Protein AF-0000000080675009 (afdb_homodimer)

Structure (mmCIF, N/CA/C/O backbone):
data_AF-0000000080675009-model_v1
#
loop_
_entity.id
_entity.type
_entity.pdbx_description
1 polymer 'Uncharacterized protein'
#
loop_
_atom_site.group_PDB
_atom_site.id
_atom_site.type_symbol
_atom_site.label_atom_id
_atom_site.label_alt_id
_atom_site.label_comp_id
_atom_site.label_asym_id
_atom_site.label_entity_id
_atom_site.label_seq_id
_atom_site.pdbx_PDB_ins_code
_atom_site.Cartn_x
_atom_site.Cartn_y
_atom_site.Cartn_z
_atom_site.occupancy
_atom_site.B_iso_or_equiv
_atom_site.auth_seq_id
_atom_site.auth_comp_id
_atom_site.auth_asym_id
_atom_site.auth_atom_id
_atom_site.pdbx_PDB_model_num
ATOM 1 N N . MET A 1 1 ? 29.266 16.562 -0.002 1 25.88 1 MET A N 1
ATOM 2 C CA . MET A 1 1 ? 28.812 15.203 0.247 1 25.88 1 MET A CA 1
ATOM 3 C C . MET A 1 1 ? 27.406 15.203 0.844 1 25.88 1 MET A C 1
ATOM 5 O O . MET A 1 1 ? 27.203 15.625 1.985 1 25.88 1 MET A O 1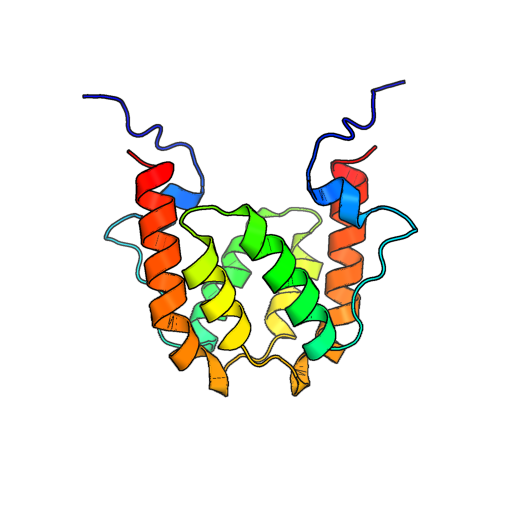
ATOM 9 N N . LEU A 1 2 ? 26.375 15.789 0.191 1 31.61 2 LEU A N 1
ATOM 10 C CA . LEU A 1 2 ? 25.047 16.109 0.702 1 31.61 2 LEU A CA 1
ATOM 11 C C . LEU A 1 2 ? 24.469 14.922 1.468 1 31.61 2 LEU A C 1
ATOM 13 O O . LEU A 1 2 ? 24.578 13.773 1.024 1 31.61 2 LEU A O 1
ATOM 17 N N . ALA A 1 3 ? 24.438 14.945 2.807 1 33.78 3 ALA A N 1
ATOM 18 C CA . ALA A 1 3 ? 23.922 13.969 3.758 1 33.78 3 ALA A CA 1
ATOM 19 C C . ALA A 1 3 ? 22.672 13.273 3.203 1 33.78 3 ALA A C 1
ATOM 21 O O . ALA A 1 3 ? 21.719 13.93 2.809 1 33.78 3 ALA A O 1
ATOM 22 N N . ALA A 1 4 ? 22.609 12.336 2.254 1 40.94 4 ALA A N 1
ATOM 23 C CA . ALA A 1 4 ? 21.438 11.531 1.946 1 40.94 4 ALA A CA 1
ATOM 24 C C . ALA A 1 4 ? 20.438 11.555 3.104 1 40.94 4 ALA A C 1
ATOM 26 O O . ALA A 1 4 ? 20.766 11.156 4.223 1 40.94 4 ALA A O 1
ATOM 27 N N . THR A 1 5 ? 19.719 12.602 3.428 1 43.53 5 THR A N 1
ATOM 28 C CA . THR A 1 5 ? 18.906 12.742 4.629 1 43.53 5 THR A CA 1
ATOM 29 C C . THR A 1 5 ? 18.219 11.422 4.973 1 43.53 5 THR A C 1
ATOM 31 O O . THR A 1 5 ? 17.297 11 4.277 1 43.53 5 THR A O 1
ATOM 34 N N . ALA A 1 6 ? 18.984 10.289 5.449 1 49.41 6 ALA A N 1
ATOM 35 C CA . ALA A 1 6 ? 18.906 9.008 6.145 1 49.41 6 ALA A CA 1
ATOM 36 C C . ALA A 1 6 ? 17.625 8.914 6.961 1 49.41 6 ALA A C 1
ATOM 38 O O . ALA A 1 6 ? 17.266 7.836 7.453 1 49.41 6 ALA A O 1
ATOM 39 N N . ASN A 1 7 ? 16.797 9.961 6.953 1 65.81 7 ASN A N 1
ATOM 40 C CA . ASN A 1 7 ? 15.773 9.953 7.992 1 65.81 7 ASN A CA 1
ATOM 41 C C . ASN A 1 7 ? 14.414 9.523 7.445 1 65.81 7 ASN A C 1
ATOM 43 O O . ASN A 1 7 ? 13.414 9.562 8.156 1 65.81 7 ASN A O 1
ATOM 47 N N . HIS A 1 8 ? 14.438 9.273 6.008 1 75.75 8 HIS A N 1
ATOM 48 C CA . HIS A 1 8 ? 13.133 8.812 5.551 1 75.75 8 HIS A CA 1
ATOM 49 C C . HIS A 1 8 ? 12.961 7.316 5.793 1 75.75 8 HIS A C 1
ATOM 51 O O . HIS A 1 8 ? 13.867 6.531 5.52 1 75.75 8 HIS A O 1
ATOM 57 N N . PRO A 1 9 ? 11.914 6.867 6.262 1 74 9 PRO A N 1
ATOM 58 C CA . PRO A 1 9 ? 11.703 5.457 6.594 1 74 9 PRO A CA 1
ATOM 59 C C . PRO A 1 9 ? 11.93 4.531 5.398 1 74 9 PRO A C 1
ATOM 61 O O . PRO A 1 9 ? 12.328 3.377 5.574 1 74 9 PRO A O 1
ATOM 64 N N . LEU A 1 10 ? 11.766 5.117 4.281 1 81.44 10 LEU A N 1
ATOM 65 C CA . LEU A 1 10 ? 11.945 4.305 3.08 1 81.44 10 LEU A CA 1
ATOM 66 C C . LEU A 1 10 ? 13.414 3.957 2.865 1 81.44 10 LEU A C 1
ATOM 68 O O . LEU A 1 10 ? 13.734 3.029 2.119 1 81.44 10 LEU A O 1
ATOM 72 N N . CYS A 1 11 ? 14.289 4.6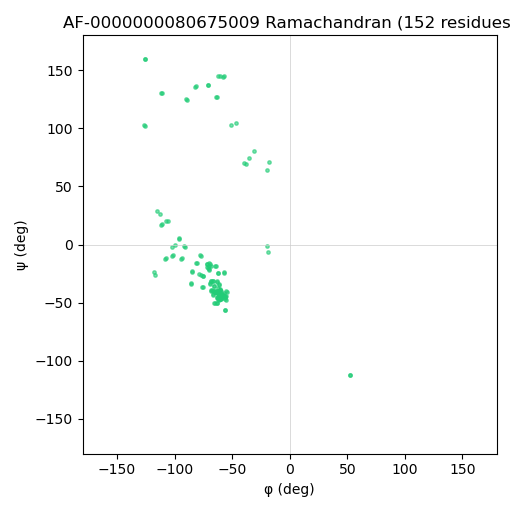72 3.443 1 87.75 11 CYS A N 1
ATOM 73 C CA . CYS A 1 11 ? 15.703 4.504 3.139 1 87.75 11 CYS A CA 1
ATOM 74 C C . CYS A 1 11 ? 16.219 3.178 3.68 1 87.75 11 CYS A C 1
ATOM 76 O O . CYS A 1 11 ? 17.234 2.652 3.189 1 87.75 11 CYS A O 1
ATOM 78 N N . MET A 1 12 ? 15.484 2.668 4.676 1 83.12 12 MET A N 1
ATOM 79 C CA . MET A 1 12 ? 15.852 1.334 5.145 1 83.12 12 MET A CA 1
ATOM 80 C C . MET A 1 12 ? 15.68 0.301 4.035 1 83.12 12 MET A C 1
ATOM 82 O O . MET A 1 12 ? 16.469 -0.638 3.93 1 83.12 12 MET A O 1
ATOM 86 N N . ALA A 1 13 ? 14.781 0.527 3.219 1 84 13 ALA A N 1
ATOM 87 C CA . ALA A 1 13 ? 14.508 -0.397 2.121 1 84 13 ALA A CA 1
ATOM 88 C C . ALA A 1 13 ? 15.531 -0.242 1.003 1 84 13 ALA A C 1
ATOM 90 O O . ALA A 1 13 ? 15.578 -1.056 0.078 1 84 13 ALA A O 1
ATOM 91 N N . CYS A 1 14 ? 16.359 0.798 1.085 1 90 14 CYS A N 1
ATOM 92 C CA . CYS A 1 14 ? 17.344 1.059 0.046 1 90 14 CYS A CA 1
ATOM 93 C C . CYS A 1 14 ? 18.688 0.426 0.399 1 90 14 CYS A C 1
ATOM 95 O O . CYS A 1 14 ? 19.594 0.396 -0.427 1 90 14 CYS A O 1
ATOM 97 N N . SER A 1 15 ? 18.719 0.025 1.577 1 86.06 15 SER A N 1
ATOM 98 C CA . SER A 1 15 ? 19.969 -0.617 2.006 1 86.06 15 SER A CA 1
ATOM 99 C C . SER A 1 15 ? 20.25 -1.877 1.193 1 86.06 15 SER A C 1
ATOM 101 O O . SER A 1 15 ? 19.312 -2.596 0.813 1 86.06 15 SER A O 1
ATOM 103 N N . THR A 1 16 ? 21.5 -2.137 0.933 1 84.31 16 THR A N 1
ATOM 104 C CA . THR A 1 16 ? 21.906 -3.334 0.207 1 84.31 16 THR A CA 1
ATOM 105 C C . THR A 1 16 ? 21.562 -4.59 1 1 84.31 16 THR A C 1
ATOM 107 O O . THR A 1 16 ? 21.516 -5.691 0.445 1 84.31 16 THR A O 1
ATOM 110 N N . MET A 1 17 ? 21.344 -4.395 2.271 1 84.06 17 MET A N 1
ATOM 111 C CA . MET A 1 17 ? 21.016 -5.531 3.123 1 84.06 17 MET A CA 1
ATOM 112 C C . MET A 1 17 ? 19.547 -5.895 3.002 1 84.06 17 MET A C 1
ATOM 114 O O . MET A 1 17 ? 19.125 -6.98 3.41 1 84.06 17 MET A O 1
ATOM 118 N N . PHE A 1 18 ? 18.812 -5.004 2.469 1 88.12 18 PHE A N 1
ATOM 119 C CA . PHE A 1 18 ? 17.391 -5.289 2.301 1 88.12 18 PHE A CA 1
ATOM 120 C C . PHE A 1 18 ? 17.125 -5.953 0.956 1 88.12 18 PHE A C 1
ATOM 122 O O . PHE A 1 18 ? 17.484 -5.41 -0.092 1 88.12 18 PHE A O 1
ATOM 129 N N . THR A 1 19 ? 16.484 -7.113 1.041 1 88.31 19 THR A N 1
ATOM 130 C CA . THR A 1 19 ? 16.062 -7.812 -0.168 1 88.31 19 THR A CA 1
ATOM 131 C C . THR A 1 19 ? 14.531 -7.82 -0.282 1 88.31 19 THR A C 1
ATOM 133 O O . THR A 1 19 ? 13.836 -8.188 0.666 1 88.31 19 THR A O 1
ATOM 136 N N . VAL A 1 20 ? 14.164 -7.426 -1.473 1 91.75 20 VAL A N 1
ATOM 137 C CA . VAL A 1 20 ? 12.727 -7.516 -1.723 1 91.75 20 VAL A CA 1
ATOM 138 C C . VAL A 1 20 ? 12.281 -8.977 -1.667 1 91.75 20 VAL A C 1
ATOM 140 O O . VAL A 1 20 ? 12.828 -9.82 -2.377 1 91.75 20 VAL A O 1
ATOM 143 N N . PRO A 1 21 ? 11.258 -9.25 -0.848 1 95.19 21 PRO A N 1
ATOM 144 C CA . PRO A 1 21 ? 10.766 -10.633 -0.826 1 95.19 21 PRO A CA 1
ATOM 145 C C . PRO A 1 21 ? 10.32 -11.125 -2.201 1 95.19 21 PRO A C 1
ATOM 147 O O . PRO A 1 21 ? 9.711 -10.367 -2.963 1 95.19 21 PRO A O 1
ATOM 150 N N . THR A 1 22 ? 10.547 -12.414 -2.496 1 96.69 22 THR A N 1
ATOM 151 C CA . THR A 1 22 ? 10.242 -12.914 -3.83 1 96.69 22 THR A CA 1
ATOM 152 C C . THR A 1 22 ? 8.93 -13.688 -3.832 1 96.69 22 THR A C 1
ATOM 154 O O . THR A 1 22 ? 8.453 -14.109 -4.887 1 96.69 22 THR A O 1
ATOM 157 N N . THR A 1 23 ? 8.406 -13.938 -2.592 1 97.56 23 THR A N 1
ATOM 158 C CA . THR A 1 23 ? 7.098 -14.586 -2.482 1 97.56 23 THR A CA 1
ATOM 159 C C . THR A 1 23 ? 6.156 -13.75 -1.617 1 97.56 23 THR A C 1
ATOM 161 O O . THR A 1 23 ? 6.605 -12.938 -0.808 1 97.56 23 THR A O 1
ATOM 164 N N . TRP A 1 24 ? 4.852 -14.008 -1.783 1 98.06 24 TRP A N 1
ATOM 165 C CA . TRP A 1 24 ? 3.857 -13.297 -0.985 1 98.06 24 TRP A CA 1
ATOM 166 C C . TRP A 1 24 ? 4.004 -13.633 0.494 1 98.06 24 TRP A C 1
ATOM 168 O O . TRP A 1 24 ? 3.91 -12.758 1.352 1 98.06 24 TRP A O 1
ATOM 178 N N . ASP A 1 25 ? 4.25 -14.906 0.815 1 97.75 25 ASP A N 1
ATOM 179 C CA . ASP A 1 25 ? 4.414 -15.336 2.201 1 97.75 25 ASP A CA 1
ATOM 180 C C . ASP A 1 25 ? 5.512 -14.531 2.895 1 97.75 25 ASP A C 1
ATOM 182 O O . ASP A 1 25 ? 5.336 -14.078 4.023 1 97.75 25 ASP A O 1
ATOM 186 N N . ARG A 1 26 ? 6.609 -14.422 2.236 1 97 26 ARG A N 1
ATOM 187 C CA . ARG A 1 26 ? 7.715 -13.656 2.801 1 97 26 ARG A CA 1
ATOM 188 C C . ARG A 1 26 ? 7.379 -12.172 2.861 1 97 26 ARG A C 1
ATOM 190 O O . ARG A 1 26 ? 7.734 -11.492 3.826 1 97 26 ARG A O 1
ATOM 197 N N . ALA A 1 27 ? 6.727 -11.672 1.856 1 97.44 27 ALA A N 1
ATOM 198 C CA . ALA A 1 27 ? 6.297 -10.273 1.858 1 97.44 27 ALA A CA 1
ATOM 199 C C . ALA A 1 27 ? 5.344 -9.992 3.018 1 97.44 27 ALA A C 1
ATOM 201 O O . ALA A 1 27 ? 5.453 -8.961 3.682 1 97.44 27 ALA A O 1
ATOM 202 N N . GLN A 1 28 ? 4.48 -10.906 3.291 1 98 28 GLN A N 1
ATOM 203 C CA . GLN A 1 28 ? 3.543 -10.766 4.398 1 98 28 GLN A CA 1
ATOM 204 C C . GLN A 1 28 ? 4.281 -10.523 5.715 1 98 28 GLN A C 1
ATOM 206 O O . GLN A 1 28 ? 3.896 -9.656 6.496 1 98 28 GLN A O 1
ATOM 211 N N . LYS A 1 29 ? 5.285 -11.25 5.934 1 96.94 29 LYS A N 1
ATOM 212 C CA . LYS A 1 29 ? 6.047 -11.109 7.172 1 96.94 29 LYS A CA 1
ATOM 213 C C . LYS A 1 29 ? 6.645 -9.711 7.297 1 96.94 29 LYS A C 1
ATOM 215 O O . LYS A 1 29 ? 6.621 -9.117 8.375 1 96.94 29 LYS A O 1
ATOM 220 N N . VAL A 1 30 ? 7.168 -9.242 6.223 1 94 30 VAL A N 1
ATOM 221 C CA . VAL A 1 30 ? 7.742 -7.902 6.219 1 94 30 VAL A CA 1
ATOM 222 C C . VAL A 1 30 ? 6.652 -6.871 6.504 1 94 30 VAL A C 1
ATOM 224 O O . VAL A 1 30 ? 6.84 -5.973 7.328 1 94 30 VAL A O 1
ATOM 227 N N . PHE A 1 31 ? 5.461 -6.969 5.852 1 95.62 31 PHE A N 1
ATOM 228 C CA . PHE A 1 31 ? 4.371 -6.02 6.043 1 95.62 31 PHE A CA 1
ATOM 229 C C . PHE A 1 31 ? 3.846 -6.078 7.473 1 95.62 31 PHE A C 1
ATOM 231 O O . PHE A 1 31 ? 3.584 -5.043 8.086 1 95.62 31 PHE A O 1
ATOM 238 N N . ILE A 1 32 ? 3.758 -7.277 7.961 1 97.56 32 ILE A N 1
ATOM 239 C CA . ILE A 1 32 ? 3.279 -7.438 9.328 1 97.56 32 ILE A CA 1
ATOM 240 C C . ILE A 1 32 ? 4.277 -6.809 10.297 1 97.56 32 ILE A C 1
ATOM 242 O O . ILE A 1 32 ? 3.883 -6.172 11.281 1 97.56 32 ILE A O 1
ATOM 246 N N . HIS A 1 33 ? 5.512 -6.988 10.07 1 94.38 33 HIS A N 1
ATOM 247 C CA . HIS A 1 33 ? 6.516 -6.312 10.883 1 94.38 33 HIS A CA 1
ATOM 248 C C . HIS A 1 33 ? 6.328 -4.801 10.852 1 94.38 33 HIS A C 1
ATOM 250 O O . HIS A 1 33 ? 6.398 -4.141 11.891 1 94.38 33 HIS A O 1
ATOM 256 N N . GLY A 1 34 ? 6.047 -4.234 9.719 1 91.94 34 GLY A N 1
ATOM 257 C CA . GLY A 1 34 ? 5.742 -2.814 9.617 1 91.94 34 GLY A CA 1
ATOM 258 C C . GLY A 1 34 ? 4.496 -2.414 10.383 1 91.94 34 GLY A C 1
ATOM 259 O O . GLY A 1 34 ? 4.457 -1.346 11 1 91.94 34 GLY A O 1
ATOM 260 N N . CYS A 1 35 ? 3.5 -3.271 10.367 1 96.81 35 CYS A N 1
ATOM 261 C CA . CYS A 1 35 ? 2.256 -3.006 11.086 1 96.81 35 CYS A CA 1
ATOM 262 C C . CYS A 1 35 ? 2.504 -2.896 12.586 1 96.81 35 CYS A C 1
ATOM 264 O O . CYS A 1 35 ? 1.808 -2.154 13.281 1 96.81 35 CYS A O 1
ATOM 266 N 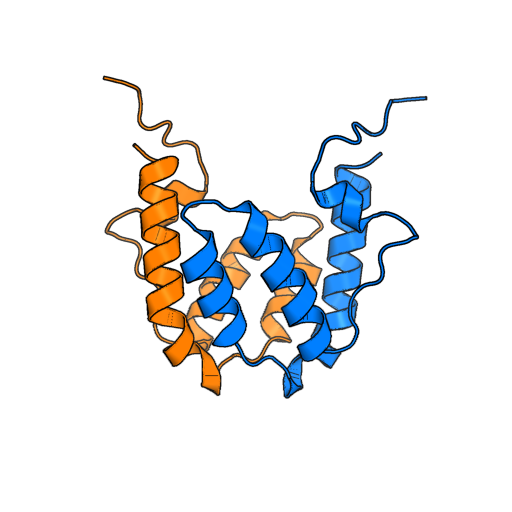N . ASN A 1 36 ? 3.557 -3.508 12.992 1 95.44 36 ASN A N 1
ATOM 267 C CA . ASN A 1 36 ? 3.859 -3.527 14.414 1 95.44 36 ASN A CA 1
ATOM 268 C C . ASN A 1 36 ? 4.273 -2.146 14.922 1 95.44 36 ASN A C 1
ATOM 270 O O . ASN A 1 36 ? 4.188 -1.866 16.109 1 95.44 36 ASN A O 1
ATOM 274 N N . ALA A 1 37 ? 4.613 -1.279 14.086 1 91.06 37 ALA A N 1
ATOM 275 C CA . ALA A 1 37 ? 5.094 0.046 14.461 1 91.06 37 ALA A CA 1
ATOM 276 C C . ALA A 1 37 ? 3.971 1.075 14.414 1 91.06 37 ALA A C 1
ATOM 278 O O . ALA A 1 37 ? 4.195 2.264 14.656 1 91.06 37 ALA A O 1
ATOM 279 N N . LEU A 1 38 ? 2.664 0.699 14.172 1 93.5 38 LEU A N 1
ATOM 280 C CA . LEU A 1 38 ? 1.636 1.675 13.828 1 93.5 38 LEU A CA 1
ATOM 281 C C . LEU A 1 38 ? 0.677 1.888 15 1 93.5 38 LEU A C 1
ATOM 283 O O . LEU A 1 38 ? -0.467 2.303 14.797 1 93.5 38 LEU A O 1
ATOM 287 N N . GLY A 1 39 ? 1.097 1.532 16.219 1 93.31 39 GLY A N 1
ATOM 288 C CA . GLY A 1 39 ? 0.267 1.796 17.391 1 93.31 39 GLY A CA 1
ATOM 289 C C . GLY A 1 39 ? -1.149 1.271 17.234 1 93.31 39 GLY A C 1
ATOM 290 O O . GLY A 1 39 ? -1.354 0.074 17.031 1 93.31 39 GLY A O 1
ATOM 291 N N . ASN A 1 40 ? -2.107 2.236 17.156 1 9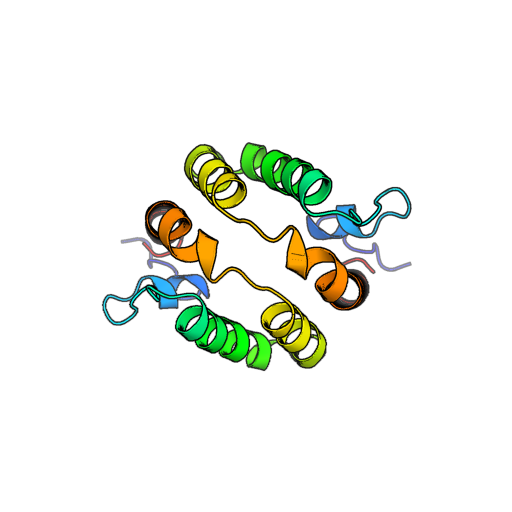4 40 ASN A N 1
ATOM 292 C CA . ASN A 1 40 ? -3.521 1.882 17.109 1 94 40 ASN A CA 1
ATOM 293 C C . ASN A 1 40 ? -3.889 1.218 15.781 1 94 40 ASN A C 1
ATOM 295 O O . ASN A 1 40 ? -4.902 0.525 15.688 1 94 40 ASN A O 1
ATOM 299 N N . ALA A 1 41 ? -3.092 1.39 14.82 1 96.56 41 ALA A N 1
ATOM 300 C CA . ALA A 1 41 ? -3.381 0.813 13.508 1 96.56 41 ALA A CA 1
ATOM 301 C C . ALA A 1 41 ? -2.762 -0.574 13.375 1 96.56 41 ALA A C 1
ATOM 303 O O . ALA A 1 41 ? -2.975 -1.26 12.367 1 96.56 41 ALA A O 1
ATOM 304 N N . LYS A 1 42 ? -2.088 -1.007 14.32 1 97.88 42 LYS A N 1
ATOM 305 C CA . LYS A 1 42 ? -1.369 -2.277 14.258 1 97.88 42 LYS A CA 1
ATOM 306 C C . LYS A 1 42 ? -2.312 -3.426 13.914 1 97.88 42 LYS A C 1
ATOM 308 O O . LYS A 1 42 ? -2.078 -4.16 12.953 1 97.88 42 LYS A O 1
ATOM 313 N N . THR A 1 43 ? -3.33 -3.58 14.703 1 98.38 43 THR A N 1
ATOM 314 C CA . THR A 1 43 ? -4.215 -4.734 14.57 1 98.38 43 THR A CA 1
ATOM 315 C C . THR A 1 43 ? -4.949 -4.707 13.234 1 98.38 43 THR A C 1
ATOM 317 O O . THR A 1 43 ? -4.887 -5.664 12.461 1 98.38 43 THR A O 1
ATOM 320 N N . PRO A 1 44 ? -5.562 -3.586 12.898 1 98.38 44 PRO A N 1
ATOM 321 C CA . PRO A 1 44 ? -6.223 -3.605 11.594 1 98.38 44 PRO A CA 1
ATOM 322 C C . PRO A 1 44 ? -5.234 -3.715 10.438 1 98.38 44 PRO A C 1
ATOM 324 O O . PRO A 1 44 ? -5.551 -4.305 9.398 1 98.38 44 PRO A O 1
ATOM 327 N N . CYS A 1 45 ? -4.102 -3.211 10.562 1 98.5 45 CYS A N 1
ATOM 328 C CA . CYS A 1 45 ? -3.066 -3.367 9.547 1 98.5 45 CYS A CA 1
ATOM 329 C C . CYS A 1 45 ? -2.668 -4.832 9.391 1 98.5 45 CYS A C 1
ATOM 331 O O . CYS A 1 45 ? -2.635 -5.355 8.281 1 98.5 45 CYS A O 1
ATOM 333 N N . THR A 1 46 ? -2.365 -5.512 10.469 1 98.69 46 THR A N 1
ATOM 334 C CA . THR A 1 46 ? -2.01 -6.926 10.445 1 98.69 46 THR A CA 1
ATOM 335 C C . THR A 1 46 ? -3.141 -7.758 9.844 1 98.69 46 THR A C 1
ATOM 337 O O . THR A 1 46 ? -2.9 -8.641 9.023 1 98.69 46 THR A O 1
ATOM 340 N N . ASN A 1 47 ? -4.363 -7.438 10.25 1 98.81 47 ASN A N 1
ATOM 341 C CA . ASN A 1 47 ? -5.508 -8.18 9.727 1 98.81 47 ASN A CA 1
ATOM 342 C C . ASN A 1 47 ? -5.699 -7.941 8.234 1 98.81 47 ASN A C 1
ATOM 344 O O . ASN A 1 47 ? -6.105 -8.844 7.504 1 98.81 47 ASN A O 1
ATOM 348 N N . LEU A 1 48 ? -5.43 -6.734 7.77 1 98.62 48 LEU A N 1
ATOM 349 C CA . LEU A 1 48 ? -5.477 -6.422 6.344 1 98.62 48 LEU A CA 1
ATOM 350 C C . LEU A 1 48 ? -4.48 -7.277 5.57 1 98.62 48 LEU A C 1
ATOM 352 O O . LEU A 1 48 ? -4.84 -7.902 4.566 1 98.62 48 LEU A O 1
ATOM 356 N N . VAL A 1 49 ? -3.291 -7.359 6.055 1 98.56 49 VAL A N 1
ATOM 357 C CA . VAL A 1 49 ? -2.229 -8.125 5.41 1 98.56 49 VAL A CA 1
ATOM 358 C C . VAL A 1 49 ? -2.582 -9.609 5.414 1 98.56 49 VAL A C 1
ATOM 360 O O . VAL A 1 49 ? -2.414 -10.297 4.406 1 98.56 49 VAL A O 1
ATOM 363 N N . ASN A 1 50 ? -3.131 -10.078 6.469 1 98.5 50 ASN A N 1
ATOM 364 C CA . ASN A 1 50 ? -3.502 -11.484 6.578 1 98.5 50 ASN A CA 1
ATOM 365 C C . ASN A 1 50 ? -4.664 -11.828 5.652 1 98.5 50 ASN A C 1
ATOM 367 O O . ASN A 1 50 ? -4.758 -12.953 5.156 1 98.5 50 ASN A O 1
ATOM 371 N N . ALA A 1 51 ? -5.52 -10.875 5.488 1 98.69 51 ALA A N 1
ATOM 372 C CA . ALA A 1 51 ? -6.695 -11.109 4.652 1 98.69 51 ALA A CA 1
ATOM 373 C C . ALA A 1 51 ? -6.324 -11.094 3.17 1 98.69 51 ALA A C 1
ATOM 375 O O . ALA A 1 51 ? -7.047 -11.648 2.338 1 98.69 51 ALA A O 1
ATOM 376 N N . ALA A 1 52 ? -5.277 -10.398 2.789 1 98.5 52 ALA A N 1
ATOM 377 C CA . ALA A 1 52 ? -4.832 -10.297 1.401 1 98.5 52 ALA A CA 1
ATOM 378 C C . ALA A 1 52 ? -4.23 -11.609 0.921 1 98.5 52 ALA A C 1
ATOM 380 O O . ALA A 1 52 ? -3.5 -12.273 1.661 1 98.5 52 ALA A O 1
ATOM 381 N N . ASP A 1 53 ? -4.57 -11.984 -0.27 1 98.56 53 ASP A N 1
ATOM 382 C CA . ASP A 1 53 ? -3.92 -13.117 -0.914 1 98.56 53 ASP A CA 1
ATOM 383 C C . ASP A 1 53 ? -3.365 -12.734 -2.283 1 98.56 53 ASP A C 1
ATOM 385 O O . ASP A 1 53 ? -4.109 -12.664 -3.264 1 98.56 53 ASP A O 1
ATOM 389 N N . LEU A 1 54 ? -2.061 -12.523 -2.309 1 98.31 54 LEU A N 1
ATOM 390 C CA . LEU A 1 54 ? -1.371 -12.156 -3.543 1 98.31 54 LEU A CA 1
ATOM 391 C C . LEU A 1 54 ? -0.47 -13.297 -4.016 1 98.31 54 LEU A C 1
ATOM 393 O O . LEU A 1 54 ? 0.438 -13.078 -4.82 1 98.31 54 LEU A O 1
ATOM 397 N N . THR A 1 55 ? -0.718 -14.484 -3.506 1 98.12 55 THR A N 1
ATOM 398 C CA . THR A 1 55 ? 0.179 -15.609 -3.744 1 98.12 55 THR A CA 1
ATOM 399 C C . THR A 1 55 ? 0.361 -15.852 -5.242 1 98.12 55 THR A C 1
ATOM 401 O O . THR A 1 55 ? 1.488 -15.992 -5.719 1 98.12 55 THR A O 1
ATOM 404 N N . ALA A 1 56 ? -0.683 -15.836 -6.008 1 97.88 56 ALA A N 1
ATOM 405 C CA . ALA A 1 56 ? -0.624 -16.172 -7.426 1 97.88 56 ALA A CA 1
ATOM 406 C C . ALA A 1 56 ? -0.056 -15.023 -8.242 1 97.88 56 ALA A C 1
ATOM 408 O O . ALA A 1 56 ? 0.569 -15.242 -9.289 1 97.88 56 ALA A O 1
ATOM 409 N N . SER A 1 57 ? -0.189 -13.828 -7.766 1 98.25 57 SER A N 1
ATOM 410 C CA . SER A 1 57 ? 0.138 -12.68 -8.609 1 98.25 57 SER A CA 1
ATOM 411 C C . SER A 1 57 ? 1.441 -12.023 -8.164 1 98.25 57 SER A C 1
ATOM 413 O O . SER A 1 57 ? 2.008 -11.203 -8.891 1 98.25 57 SER A O 1
ATOM 415 N N . TYR A 1 58 ? 1.93 -12.367 -7.074 1 98.38 58 TYR A N 1
ATOM 416 C CA . TYR A 1 58 ? 3.049 -11.641 -6.48 1 98.38 58 TYR A CA 1
ATOM 417 C C . TYR A 1 58 ? 4.27 -11.68 -7.395 1 98.38 58 TYR A C 1
ATOM 419 O O . TYR A 1 58 ? 4.988 -10.688 -7.523 1 98.38 58 TYR A O 1
ATOM 427 N N . GLY A 1 59 ? 4.512 -12.797 -7.977 1 98 59 GLY A N 1
ATOM 428 C CA . GLY A 1 59 ? 5.637 -12.906 -8.898 1 98 59 GLY A CA 1
ATOM 429 C C . GLY A 1 59 ? 5.594 -11.875 -10.008 1 98 59 GLY A C 1
ATOM 430 O O . GLY A 1 59 ? 6.625 -11.312 -10.383 1 98 59 GLY A O 1
ATOM 431 N N . LYS A 1 60 ? 4.434 -11.602 -10.57 1 98.38 60 LYS A N 1
ATOM 432 C CA . LYS A 1 60 ? 4.266 -10.633 -11.641 1 98.38 60 LYS A CA 1
ATOM 433 C C . LYS A 1 60 ? 4.422 -9.203 -11.125 1 98.38 60 LYS A C 1
ATOM 435 O O . LYS A 1 60 ? 4.641 -8.273 -11.906 1 98.38 60 LYS A O 1
ATOM 440 N N . MET A 1 61 ? 4.332 -9.023 -9.836 1 98.31 61 MET A N 1
ATOM 441 C CA . MET A 1 61 ? 4.426 -7.707 -9.211 1 98.31 61 MET A CA 1
ATOM 442 C C . MET A 1 61 ? 5.879 -7.316 -8.969 1 98.31 61 MET A C 1
ATOM 444 O O . MET A 1 61 ? 6.207 -6.133 -8.898 1 98.31 61 MET A O 1
ATOM 448 N N . LEU A 1 62 ? 6.762 -8.227 -8.875 1 97.81 62 LEU A N 1
ATOM 449 C CA . LEU A 1 62 ? 8.117 -8.07 -8.359 1 97.81 62 LEU A CA 1
ATOM 450 C C . LEU A 1 62 ? 8.898 -7.047 -9.18 1 97.81 62 LEU A C 1
ATOM 452 O O . LEU A 1 62 ? 9.531 -6.148 -8.617 1 97.81 62 LEU A O 1
ATOM 456 N N . PRO A 1 63 ? 8.875 -7.102 -10.516 1 97.81 63 PRO A N 1
ATOM 457 C CA . PRO A 1 63 ? 9.656 -6.102 -11.25 1 97.81 63 PRO A CA 1
ATOM 458 C C . PRO A 1 63 ? 9.195 -4.672 -10.969 1 97.81 63 PRO A C 1
ATOM 460 O O . PRO A 1 63 ? 10.016 -3.75 -10.945 1 97.81 63 PRO A O 1
ATOM 463 N N . HIS A 1 64 ? 7.922 -4.52 -10.781 1 97.88 64 HIS A N 1
ATOM 464 C CA . HIS A 1 64 ? 7.379 -3.186 -10.539 1 97.88 64 HIS A CA 1
ATOM 465 C C . HIS A 1 64 ? 7.684 -2.721 -9.117 1 97.88 64 HIS A C 1
ATOM 467 O O . HIS A 1 64 ? 7.93 -1.533 -8.891 1 97.88 64 HIS A O 1
ATOM 473 N N . ILE A 1 65 ? 7.66 -3.621 -8.141 1 97.12 65 ILE A N 1
ATOM 474 C CA . ILE A 1 65 ? 8.086 -3.32 -6.777 1 97.12 65 ILE A CA 1
ATOM 475 C C . ILE A 1 65 ? 9.539 -2.861 -6.777 1 97.12 65 ILE A C 1
ATOM 477 O O . ILE A 1 65 ? 9.875 -1.857 -6.148 1 97.12 65 ILE A O 1
ATOM 481 N N . SER A 1 66 ? 10.352 -3.561 -7.48 1 95.44 66 SER A N 1
ATOM 482 C CA . SER A 1 66 ? 11.766 -3.221 -7.566 1 95.44 66 SER A CA 1
ATOM 483 C C . SER A 1 66 ? 11.969 -1.846 -8.188 1 95.44 66 SER A C 1
ATOM 485 O O . SER A 1 66 ? 12.773 -1.05 -7.707 1 95.44 66 SER A O 1
ATOM 487 N N . LYS A 1 67 ? 11.258 -1.531 -9.211 1 97 67 LYS A N 1
ATOM 488 C CA . LYS A 1 67 ? 11.383 -0.243 -9.891 1 97 67 LYS A CA 1
ATOM 489 C C . LYS A 1 67 ? 10.922 0.897 -8.984 1 97 67 LYS A C 1
ATOM 491 O O . LYS A 1 67 ? 11.562 1.953 -8.938 1 97 67 LYS A O 1
ATOM 496 N N . LEU A 1 68 ? 9.844 0.686 -8.312 1 96.25 68 LEU A N 1
ATOM 497 C CA . LEU A 1 68 ? 9.352 1.701 -7.387 1 96.25 68 LEU A CA 1
ATOM 498 C C . LEU A 1 68 ? 10.344 1.938 -6.254 1 96.25 68 LEU A C 1
ATOM 500 O O . LEU A 1 68 ? 10.547 3.078 -5.828 1 96.25 68 LEU A O 1
ATOM 504 N N . ARG A 1 69 ? 10.93 0.844 -5.77 1 93.38 69 ARG A N 1
ATOM 505 C CA . ARG A 1 69 ? 11.984 0.963 -4.762 1 93.38 69 ARG A CA 1
ATOM 506 C C . ARG A 1 69 ? 13.141 1.812 -5.281 1 93.38 69 ARG A C 1
ATOM 508 O O . ARG A 1 69 ? 13.625 2.707 -4.582 1 93.38 69 ARG A O 1
ATOM 515 N N . GLU A 1 70 ? 13.555 1.607 -6.465 1 94.25 70 GLU A N 1
ATOM 516 C CA . GLU A 1 70 ? 14.648 2.361 -7.074 1 94.25 70 GLU A CA 1
ATOM 517 C C . GLU A 1 70 ? 14.305 3.844 -7.176 1 94.25 70 GLU A C 1
ATOM 519 O O . GLU A 1 70 ? 15.117 4.699 -6.816 1 94.25 70 GLU A O 1
ATOM 524 N N . ILE A 1 71 ? 13.148 4.125 -7.648 1 94.69 71 ILE A N 1
ATOM 525 C CA . ILE A 1 71 ? 12.695 5.504 -7.809 1 94.69 71 ILE A CA 1
ATOM 526 C C . ILE A 1 71 ? 12.641 6.184 -6.441 1 94.69 71 ILE A C 1
ATOM 528 O O . ILE A 1 71 ? 13.117 7.312 -6.285 1 94.69 71 ILE A O 1
ATOM 532 N N . GLY A 1 72 ? 12.047 5.418 -5.48 1 91.69 72 GLY A N 1
ATOM 533 C CA . GLY A 1 72 ? 11.969 5.965 -4.133 1 91.69 72 GLY A CA 1
ATOM 534 C C . GLY A 1 72 ? 13.336 6.215 -3.514 1 91.69 72 GLY A C 1
ATOM 535 O O . GLY A 1 72 ? 13.555 7.254 -2.887 1 91.69 72 GLY A O 1
ATOM 536 N N . CYS A 1 73 ? 14.242 5.32 -3.717 1 92.62 73 CYS A N 1
ATOM 537 C CA . CYS A 1 73 ? 15.586 5.457 -3.168 1 92.62 73 CYS A CA 1
ATOM 538 C C . CYS A 1 73 ? 16.312 6.629 -3.812 1 92.62 73 CYS A C 1
ATOM 540 O O . CYS A 1 73 ? 17 7.391 -3.129 1 92.62 73 CYS A O 1
ATOM 542 N N . SER A 1 74 ? 16.141 6.77 -5.004 1 92.88 74 SER A N 1
ATOM 543 C CA . SER A 1 74 ? 16.797 7.859 -5.73 1 92.88 74 SER A CA 1
ATOM 544 C C . SER A 1 74 ? 16.234 9.211 -5.316 1 92.88 74 SER A C 1
ATOM 546 O O . SER A 1 74 ? 16.969 10.195 -5.207 1 92.88 74 SER A O 1
ATOM 548 N N . LYS A 1 75 ? 15.016 9.242 -4.973 1 91.31 75 LYS A N 1
ATOM 549 C CA . LYS A 1 75 ? 14.328 10.5 -4.688 1 91.31 75 LYS A CA 1
ATOM 550 C C . LYS A 1 75 ? 14.547 10.922 -3.238 1 91.31 75 LYS A C 1
ATOM 552 O O . LYS A 1 75 ? 14.695 12.117 -2.951 1 91.31 75 LYS A O 1
ATOM 557 N N . TYR A 1 76 ? 14.648 10.023 -2.42 1 87.06 76 TYR A N 1
ATOM 558 C CA . TYR A 1 76 ? 14.523 10.398 -1.018 1 87.06 76 TYR A CA 1
ATOM 559 C C . TYR A 1 76 ? 15.805 10.102 -0.254 1 87.06 76 TYR A C 1
ATOM 561 O O . TYR A 1 76 ? 16 10.586 0.863 1 87.06 76 TYR A O 1
ATOM 569 N N . CYS A 1 77 ? 16.594 9.211 -0.715 1 84 77 CYS A N 1
ATOM 570 C CA . CYS A 1 77 ? 17.688 8.719 0.102 1 84 77 CYS A CA 1
ATOM 571 C C . CYS A 1 77 ? 19.031 9.094 -0.517 1 84 77 CYS A C 1
ATOM 573 O O . CYS A 1 77 ? 20.078 8.609 -0.079 1 84 77 CYS A O 1
ATOM 575 N N . ARG A 1 78 ? 19.203 10.109 -1.234 1 72 78 ARG A N 1
ATOM 576 C CA . ARG A 1 78 ? 20.516 10.555 -1.683 1 72 78 ARG A CA 1
ATOM 577 C C . ARG A 1 78 ? 21.234 11.32 -0.579 1 72 78 ARG A C 1
ATOM 579 O O . ARG A 1 78 ? 20.594 11.938 0.278 1 72 78 ARG A O 1
ATOM 586 N N . MET B 1 1 ? -9.281 25.797 18.359 1 25.98 1 MET B N 1
ATOM 587 C CA . MET B 1 1 ? -10.086 25.172 17.328 1 25.98 1 MET B CA 1
ATOM 588 C C . MET B 1 1 ? -9.195 24.578 16.234 1 25.98 1 MET B C 1
ATOM 590 O O . MET B 1 1 ? -8.617 25.328 15.438 1 25.98 1 MET B O 1
ATOM 594 N N . LEU B 1 2 ? -8.156 23.781 16.516 1 32.56 2 LEU B N 1
ATOM 595 C CA . LEU B 1 2 ? -6.945 23.422 15.789 1 32.56 2 LEU B CA 1
ATOM 596 C C . LEU B 1 2 ? -7.281 22.953 14.375 1 32.56 2 LEU B C 1
ATOM 598 O O . LEU B 1 2 ? -8.227 22.188 14.18 1 32.56 2 LEU B O 1
ATOM 602 N N . ALA B 1 3 ? -7.086 23.797 13.312 1 35.44 3 ALA B N 1
ATOM 603 C CA . ALA B 1 3 ? -7.328 23.625 11.883 1 35.44 3 ALA B CA 1
ATOM 604 C C . ALA B 1 3 ? -7.148 22.156 11.477 1 35.44 3 ALA B C 1
ATOM 606 O O . ALA B 1 3 ? -6.117 21.547 11.766 1 35.44 3 ALA B O 1
ATOM 607 N N . ALA B 1 4 ? -8.039 21.156 11.625 1 41.84 4 ALA B N 1
ATOM 608 C CA . ALA B 1 4 ? -7.957 19.844 10.984 1 41.84 4 ALA B CA 1
ATOM 609 C C . ALA B 1 4 ? -7.035 19.891 9.766 1 41.84 4 ALA B C 1
ATOM 611 O O . ALA B 1 4 ? -7.312 20.594 8.797 1 41.84 4 ALA B O 1
ATOM 612 N N . THR B 1 5 ? -5.777 20.141 9.82 1 43.97 5 THR B N 1
ATOM 613 C CA . THR B 1 5 ? -4.855 20.453 8.734 1 43.97 5 THR B CA 1
ATOM 614 C C . THR B 1 5 ? -5.156 19.594 7.504 1 43.97 5 THR B C 1
ATOM 616 O O . THR B 1 5 ? -4.945 18.391 7.52 1 43.97 5 THR B O 1
ATOM 619 N N . ALA B 1 6 ? -6.387 19.844 6.75 1 49.25 6 ALA B N 1
ATOM 620 C CA . ALA B 1 6 ? -7.004 19.578 5.453 1 49.25 6 ALA B CA 1
ATOM 621 C C . ALA B 1 6 ? -5.957 19.203 4.414 1 49.25 6 ALA B C 1
ATOM 623 O O . ALA B 1 6 ? -6.293 18.703 3.338 1 49.25 6 ALA B O 1
ATOM 624 N N . ASN B 1 7 ? -4.691 19.297 4.773 1 66.75 7 ASN B N 1
ATOM 625 C CA . ASN B 1 7 ? -3.715 19.281 3.688 1 66.75 7 ASN B CA 1
ATOM 626 C C . ASN B 1 7 ? -3.08 17.906 3.523 1 66.75 7 ASN B C 1
ATOM 628 O O . ASN B 1 7 ? -2.107 17.75 2.783 1 66.75 7 ASN B O 1
ATOM 632 N N . HIS B 1 8 ? -3.615 16.953 4.512 1 76 8 HIS B N 1
ATOM 633 C CA . HIS B 1 8 ? -3.002 15.656 4.266 1 76 8 HIS B CA 1
ATOM 634 C C . HIS B 1 8 ? -3.705 14.922 3.125 1 76 8 HIS B C 1
ATOM 636 O O . HIS B 1 8 ? -4.934 14.898 3.062 1 76 8 HIS B O 1
ATOM 642 N N . PRO B 1 9 ? -3.059 14.352 2.275 1 74.44 9 PRO B N 1
ATOM 643 C CA . PRO B 1 9 ? -3.66 13.695 1.113 1 74.44 9 PRO B CA 1
ATOM 644 C C . PRO B 1 9 ? -4.688 12.633 1.502 1 74.44 9 PRO B C 1
ATOM 646 O O . PRO B 1 9 ? -5.637 12.391 0.757 1 74.44 9 PRO B O 1
ATOM 649 N N . LEU B 1 10 ? -4.512 12.164 2.678 1 82.06 10 LEU B N 1
ATOM 650 C CA . LEU B 1 10 ? -5.43 11.133 3.135 1 82.06 10 LEU B CA 1
ATOM 651 C C . LEU B 1 10 ? -6.809 11.711 3.432 1 82.06 10 LEU B C 1
ATOM 653 O O . LEU B 1 10 ? -7.797 10.977 3.508 1 82.06 10 LEU B O 1
ATOM 657 N N . CYS B 1 11 ? -6.902 12.977 3.629 1 87.94 11 CYS B N 1
ATOM 658 C CA . CYS B 1 11 ? -8.156 13.57 4.09 1 87.94 11 CYS B CA 1
ATOM 659 C C . CYS B 1 11 ? -9.219 13.516 2.994 1 87.94 11 CYS B C 1
ATOM 661 O O . CYS B 1 11 ? -10.414 13.57 3.279 1 87.94 11 CYS B O 1
ATOM 663 N N . MET B 1 12 ? -8.711 13.383 1.769 1 83.38 12 MET B N 1
ATOM 664 C CA . MET B 1 12 ? -9.672 13.188 0.686 1 83.38 12 MET B CA 1
ATOM 665 C C . MET B 1 12 ? -10.445 11.891 0.87 1 83.38 12 MET B C 1
ATOM 667 O O . MET B 1 12 ? -11.633 11.812 0.56 1 83.38 12 MET B O 1
ATOM 671 N N . ALA B 1 13 ? -9.828 10.969 1.417 1 84.12 13 ALA B N 1
ATOM 672 C CA . ALA B 1 13 ? -10.445 9.664 1.634 1 84.12 13 ALA B CA 1
ATOM 673 C C . ALA B 1 13 ? -11.398 9.695 2.824 1 84.12 13 ALA B C 1
ATOM 675 O O . ALA B 1 13 ? -12.148 8.75 3.053 1 84.12 13 ALA B O 1
ATOM 676 N N . CYS B 1 14 ? -11.383 10.789 3.572 1 90.06 14 CYS B N 1
ATOM 677 C CA . CYS B 1 14 ? -12.227 10.906 4.758 1 90.06 14 CYS B CA 1
ATOM 678 C C . CYS B 1 14 ? -13.539 11.602 4.43 1 90.06 14 CYS B C 1
ATOM 680 O O . CYS B 1 14 ? -14.453 11.633 5.258 1 90.06 14 CYS B O 1
ATOM 682 N N . SER B 1 15 ? -13.5 12.133 3.301 1 86.56 15 SER B N 1
ATOM 683 C CA . SER B 1 15 ? -14.727 12.805 2.881 1 86.56 15 SER B CA 1
ATOM 684 C C . SER B 1 15 ? -15.898 11.828 2.816 1 86.56 15 SER B C 1
ATOM 686 O O . SER B 1 15 ? -15.719 10.664 2.455 1 86.56 15 SER B O 1
ATOM 688 N N . THR B 1 16 ? -17.062 12.281 3.141 1 84.38 16 THR B N 1
ATOM 689 C CA . THR B 1 16 ? -18.281 11.461 3.076 1 84.38 16 THR B CA 1
ATOM 690 C C . THR B 1 16 ? -18.594 11.078 1.633 1 84.38 16 THR B C 1
ATOM 692 O O . THR B 1 16 ? -19.359 10.141 1.387 1 84.38 16 THR B O 1
ATOM 695 N N . MET B 1 17 ? -18.016 11.805 0.72 1 85.06 17 MET B N 1
ATOM 696 C CA . MET B 1 17 ? -18.25 11.531 -0.694 1 85.06 17 MET B CA 1
ATOM 697 C C . MET B 1 17 ? -17.375 10.375 -1.178 1 85.06 17 MET B C 1
ATOM 699 O O . MET B 1 17 ? -17.625 9.805 -2.24 1 85.06 17 MET B O 1
ATOM 703 N N . PHE B 1 18 ? -16.406 10.094 -0.401 1 88.5 18 PHE B N 1
ATOM 704 C CA . PHE B 1 18 ? -15.53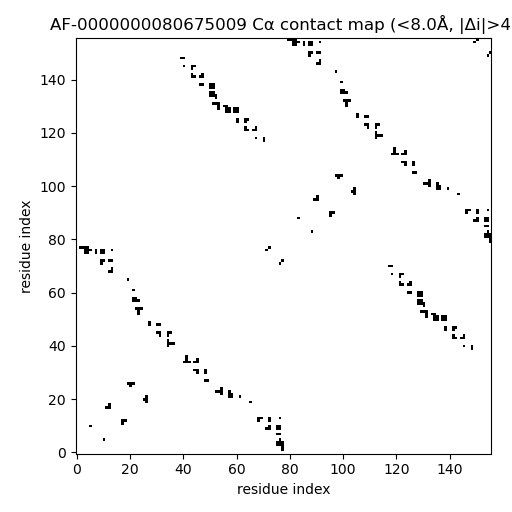9 8.984 -0.787 1 88.5 18 PHE B CA 1
ATOM 705 C C . PHE B 1 18 ? -16.062 7.668 -0.225 1 88.5 18 PHE B C 1
ATOM 707 O O . PHE B 1 18 ? -16.25 7.535 0.985 1 88.5 18 PHE B O 1
ATOM 714 N N . THR B 1 19 ? -16.281 6.719 -1.152 1 88.62 19 THR B N 1
ATOM 715 C CA . THR B 1 19 ? -16.656 5.371 -0.75 1 88.62 19 THR B CA 1
ATOM 716 C C . THR B 1 19 ? -15.539 4.379 -1.036 1 88.62 19 THR B C 1
ATOM 718 O O . THR B 1 19 ? -15 4.344 -2.146 1 88.62 19 THR B O 1
ATOM 721 N N . VAL B 1 20 ? -15.297 3.654 0.013 1 92 20 VAL B N 1
ATOM 722 C CA . VAL B 1 20 ? -14.32 2.592 -0.198 1 92 20 VAL B CA 1
ATOM 723 C C . VAL B 1 20 ? -14.852 1.597 -1.227 1 92 20 VAL B C 1
ATOM 725 O O . VAL B 1 20 ? -15.945 1.048 -1.062 1 92 20 VAL B O 1
ATOM 728 N N . PRO B 1 21 ? -14.047 1.331 -2.27 1 95.31 21 PRO B N 1
ATOM 729 C CA . PRO B 1 21 ? -14.508 0.328 -3.232 1 95.31 21 PRO B CA 1
ATOM 730 C C . PRO B 1 21 ? -14.789 -1.026 -2.586 1 95.31 21 PRO B C 1
ATOM 732 O O . PRO B 1 21 ? -14.055 -1.454 -1.693 1 95.31 21 PRO B O 1
ATOM 735 N N . THR B 1 22 ? -15.797 -1.74 -3.082 1 96.75 22 THR B N 1
ATOM 736 C CA . THR B 1 22 ? -16.188 -2.994 -2.441 1 96.75 22 THR B CA 1
ATOM 737 C C . THR B 1 22 ? -15.648 -4.188 -3.227 1 96.75 22 THR B C 1
ATOM 739 O O . THR B 1 22 ? -15.789 -5.336 -2.797 1 96.75 22 THR B O 1
ATOM 742 N N . THR B 1 23 ? -15.109 -3.891 -4.449 1 97.5 23 THR B N 1
ATOM 743 C CA . THR B 1 23 ? -14.484 -4.941 -5.242 1 97.5 23 THR B CA 1
ATOM 744 C C . THR B 1 23 ? -13.062 -4.551 -5.633 1 97.5 23 THR B C 1
ATOM 746 O O . THR B 1 23 ? -12.719 -3.363 -5.645 1 97.5 23 THR B O 1
ATOM 749 N N . TRP B 1 24 ? -12.258 -5.562 -5.98 1 98.06 24 TRP B N 1
ATOM 750 C CA . TRP B 1 24 ? -10.883 -5.305 -6.391 1 98.06 24 TRP B CA 1
ATOM 751 C C . TRP B 1 24 ? -10.836 -4.496 -7.684 1 98.06 24 TRP B C 1
ATOM 753 O O . TRP B 1 24 ? -10.031 -3.574 -7.82 1 98.06 24 TRP B O 1
ATOM 763 N N . ASP B 1 25 ? -11.711 -4.816 -8.648 1 97.69 25 ASP B N 1
ATOM 764 C CA . ASP B 1 25 ? -11.75 -4.102 -9.922 1 97.69 25 ASP B CA 1
ATOM 765 C C . ASP B 1 25 ? -11.953 -2.604 -9.695 1 97.69 25 ASP B C 1
ATOM 767 O O . ASP B 1 25 ? -11.289 -1.781 -10.336 1 97.69 25 ASP B O 1
ATOM 771 N N . ARG B 1 26 ? -12.875 -2.277 -8.875 1 96.88 26 ARG B N 1
ATOM 772 C CA . ARG B 1 26 ? -13.133 -0.874 -8.57 1 96.88 26 ARG B CA 1
ATOM 773 C C . ARG B 1 26 ? -11.977 -0.261 -7.785 1 96.88 26 ARG B C 1
ATOM 775 O O . ARG B 1 26 ? -11.609 0.895 -8.016 1 96.88 26 ARG B O 1
ATOM 782 N N . ALA B 1 27 ? -11.414 -0.984 -6.859 1 97.44 27 ALA B N 1
ATOM 783 C CA . ALA B 1 27 ? -10.25 -0.509 -6.117 1 97.44 27 ALA B CA 1
ATOM 784 C C . ALA B 1 27 ? -9.078 -0.234 -7.051 1 97.44 27 ALA B C 1
ATOM 786 O O . ALA B 1 27 ? -8.375 0.767 -6.898 1 97.44 27 ALA B O 1
ATOM 787 N N . GLN B 1 28 ? -8.906 -1.08 -8.023 1 98 28 GLN B N 1
ATOM 788 C CA . GLN B 1 28 ? -7.84 -0.897 -9 1 98 28 GLN B CA 1
ATOM 789 C C . GLN B 1 28 ? -7.941 0.469 -9.672 1 98 28 GLN B C 1
ATOM 791 O O . GLN B 1 28 ? -6.934 1.167 -9.828 1 98 28 GLN B O 1
ATOM 796 N N . LYS B 1 29 ? -9.086 0.828 -10.047 1 96.94 29 LYS B N 1
ATOM 797 C CA . LYS B 1 29 ? -9.289 2.109 -10.719 1 96.94 29 LYS B CA 1
ATOM 798 C C . LYS B 1 29 ? -8.867 3.271 -9.82 1 96.94 29 LYS B C 1
ATOM 800 O O . LYS B 1 29 ? -8.219 4.215 -10.289 1 96.94 29 LYS B O 1
ATOM 805 N N . VAL B 1 30 ? -9.227 3.191 -8.594 1 94.12 30 VAL B N 1
ATOM 806 C CA . VAL B 1 30 ? -8.859 4.23 -7.641 1 94.12 30 VAL B CA 1
ATOM 807 C C . VAL B 1 30 ? -7.336 4.281 -7.492 1 94.12 30 VAL B C 1
ATOM 809 O O . VAL B 1 30 ? -6.738 5.355 -7.527 1 94.12 30 VAL B O 1
ATOM 812 N N . PHE B 1 31 ? -6.652 3.119 -7.352 1 95.75 31 PHE B N 1
ATOM 813 C CA . PHE B 1 31 ? -5.207 3.066 -7.184 1 95.75 31 PHE B CA 1
ATOM 814 C C . PHE B 1 31 ? -4.496 3.584 -8.43 1 95.75 31 PHE B C 1
ATOM 816 O O . PHE B 1 31 ? -3.52 4.328 -8.336 1 95.75 31 PHE B O 1
ATOM 823 N N . ILE B 1 32 ? -5.039 3.189 -9.531 1 97.56 32 ILE B N 1
ATOM 824 C CA . ILE B 1 32 ? -4.441 3.648 -10.781 1 97.56 32 ILE B CA 1
ATOM 825 C C . ILE B 1 32 ? -4.582 5.164 -10.891 1 97.56 32 ILE B C 1
ATOM 827 O O . ILE B 1 32 ? -3.658 5.848 -11.336 1 97.56 32 ILE B O 1
ATOM 831 N N . HIS B 1 33 ? -5.676 5.68 -10.516 1 94.38 33 HIS B N 1
ATOM 832 C CA . HIS B 1 33 ? -5.828 7.129 -10.477 1 94.38 33 HIS B CA 1
ATOM 833 C C . HIS B 1 33 ? -4.777 7.773 -9.578 1 94.38 33 HIS B C 1
ATOM 835 O O . HIS B 1 33 ? -4.18 8.789 -9.945 1 94.38 33 HIS B O 1
ATOM 841 N N . GLY B 1 34 ? -4.523 7.23 -8.453 1 91.81 34 GLY B N 1
ATOM 842 C CA . GLY B 1 34 ? -3.459 7.707 -7.586 1 91.81 34 GLY B CA 1
ATOM 843 C C . GLY B 1 34 ? -2.086 7.629 -8.227 1 91.81 34 GLY B C 1
ATOM 844 O O . GLY B 1 34 ? -1.263 8.531 -8.055 1 91.81 34 GLY B O 1
ATOM 845 N N . CYS B 1 35 ? -1.842 6.578 -8.984 1 96.75 35 CYS B N 1
ATOM 846 C CA . CYS B 1 35 ? -0.566 6.398 -9.664 1 96.75 35 CYS B CA 1
ATOM 847 C C . CYS B 1 35 ? -0.324 7.516 -10.672 1 96.75 35 CYS B C 1
ATOM 849 O O . CYS B 1 35 ? 0.821 7.902 -10.914 1 96.75 35 CYS B O 1
ATOM 851 N N . ASN B 1 36 ? -1.389 8.086 -11.109 1 95.31 36 ASN B N 1
ATOM 852 C CA . ASN B 1 36 ? -1.283 9.125 -12.125 1 95.31 36 ASN B CA 1
ATOM 853 C C . ASN B 1 36 ? -0.657 10.398 -11.562 1 95.31 36 ASN B C 1
ATOM 855 O O . ASN B 1 36 ? -0.136 11.227 -12.32 1 95.31 36 ASN B O 1
ATOM 859 N N . ALA B 1 37 ? -0.598 10.531 -10.312 1 90.81 37 ALA B N 1
ATOM 860 C CA . ALA B 1 37 ? -0.075 11.734 -9.672 1 90.81 37 ALA B CA 1
ATOM 861 C C . ALA B 1 37 ? 1.391 11.562 -9.289 1 90.81 37 ALA B C 1
ATOM 863 O O . ALA B 1 37 ? 1.998 12.461 -8.703 1 90.81 37 ALA B O 1
ATOM 864 N N . LEU B 1 38 ? 2.084 10.422 -9.633 1 93.44 38 LEU B N 1
ATOM 865 C CA . LEU B 1 38 ? 3.375 10.102 -9.039 1 93.44 38 LEU B CA 1
ATOM 866 C C . LEU B 1 38 ? 4.508 10.344 -10.031 1 93.44 38 LEU B C 1
ATOM 868 O O . LEU B 1 38 ? 5.582 9.75 -9.906 1 93.44 38 LEU B O 1
ATOM 872 N N . GLY B 1 39 ? 4.266 11.148 -11.062 1 93.38 39 GLY B N 1
ATOM 873 C CA . GLY B 1 39 ? 5.328 11.492 -11.992 1 93.38 39 GLY B CA 1
ATOM 874 C C . GLY B 1 39 ? 6.055 10.281 -12.547 1 93.38 39 GLY B C 1
ATOM 875 O O . GLY B 1 39 ? 5.438 9.414 -13.164 1 93.38 39 GLY B O 1
ATOM 876 N N . ASN B 1 40 ? 7.355 10.164 -12.133 1 94.06 40 ASN B N 1
ATOM 877 C CA . ASN B 1 40 ? 8.203 9.102 -12.648 1 94.06 40 ASN B CA 1
ATOM 878 C C . ASN B 1 40 ? 7.758 7.73 -12.148 1 94.06 40 ASN B C 1
ATOM 880 O O . ASN B 1 40 ? 8.078 6.707 -12.75 1 94.06 40 ASN B O 1
ATOM 884 N N . ALA B 1 41 ? 7.023 7.719 -11.133 1 96.56 41 ALA B N 1
ATOM 885 C CA . ALA B 1 41 ? 6.578 6.449 -10.562 1 96.56 41 ALA B CA 1
ATOM 886 C C . ALA B 1 41 ? 5.238 6.023 -11.148 1 96.56 41 ALA B C 1
ATOM 888 O O . ALA B 1 41 ? 4.742 4.934 -10.859 1 96.56 41 ALA B O 1
ATOM 889 N N . LYS B 1 42 ? 4.703 6.781 -11.977 1 97.88 42 LYS B N 1
ATOM 890 C CA . LYS B 1 42 ? 3.375 6.516 -12.531 1 97.88 42 LYS B CA 1
ATOM 891 C C . LYS B 1 42 ? 3.314 5.141 -13.188 1 97.88 42 LYS B C 1
ATOM 893 O O . LYS B 1 42 ? 2.463 4.32 -12.844 1 97.88 42 LYS B O 1
ATOM 898 N N . THR B 1 43 ? 4.176 4.91 -14.109 1 98.31 43 THR B N 1
ATOM 899 C CA . THR B 1 43 ? 4.121 3.697 -14.922 1 98.31 43 THR B CA 1
ATOM 900 C C . THR B 1 43 ? 4.379 2.461 -14.07 1 98.31 43 THR B C 1
ATOM 902 O O . THR B 1 43 ? 3.564 1.533 -14.047 1 98.31 43 THR B O 1
ATOM 905 N N . PRO B 1 44 ? 5.441 2.467 -13.289 1 98.19 44 PRO B N 1
ATOM 906 C CA . PRO B 1 44 ? 5.621 1.266 -12.469 1 98.19 44 PRO B CA 1
ATOM 907 C C . PRO B 1 44 ? 4.527 1.104 -11.422 1 98.19 44 PRO B C 1
ATOM 909 O O . PRO B 1 44 ? 4.164 -0.022 -11.07 1 98.19 44 PRO B O 1
ATOM 912 N N . CYS B 1 45 ? 4.004 2.131 -10.938 1 98.44 45 CYS B N 1
ATOM 913 C CA . CYS B 1 45 ? 2.883 2.061 -10.008 1 98.44 45 CYS B CA 1
ATOM 914 C C . CYS B 1 45 ? 1.659 1.445 -10.68 1 98.44 45 CYS B C 1
ATOM 916 O O . CYS B 1 45 ? 1.049 0.521 -10.133 1 98.44 45 CYS B O 1
ATOM 918 N N . THR B 1 46 ? 1.284 1.923 -11.828 1 98.62 46 THR B N 1
ATOM 919 C CA . THR B 1 46 ? 0.153 1.388 -12.578 1 98.62 46 THR B CA 1
ATOM 920 C C . THR B 1 46 ? 0.37 -0.088 -12.898 1 98.62 46 THR B C 1
ATOM 922 O O . THR B 1 46 ? -0.544 -0.902 -12.75 1 98.62 46 THR B O 1
ATOM 925 N N . ASN B 1 47 ? 1.585 -0.423 -13.305 1 98.81 47 ASN B N 1
ATOM 926 C CA . ASN B 1 47 ? 1.887 -1.812 -13.633 1 98.81 47 ASN B CA 1
ATOM 927 C C . ASN B 1 47 ? 1.812 -2.707 -12.398 1 98.81 47 ASN B C 1
ATOM 929 O O . ASN B 1 47 ? 1.398 -3.863 -12.484 1 98.81 47 ASN B O 1
ATOM 933 N N . LEU B 1 48 ? 2.223 -2.191 -11.25 1 98.62 48 LEU B N 1
ATOM 934 C CA . LEU B 1 48 ? 2.104 -2.92 -9.992 1 98.62 48 LEU B CA 1
ATOM 935 C C . LEU B 1 48 ? 0.643 -3.23 -9.68 1 98.62 48 LEU B C 1
ATOM 937 O O . LEU B 1 48 ? 0.298 -4.379 -9.383 1 98.62 48 LEU B O 1
ATOM 941 N N . VAL B 1 49 ? -0.201 -2.256 -9.82 1 98.56 49 VAL B N 1
ATOM 942 C CA . VAL B 1 49 ? -1.624 -2.402 -9.531 1 98.56 49 VAL B CA 1
ATOM 943 C C . VAL B 1 49 ? -2.25 -3.389 -10.516 1 98.56 49 VAL B C 1
ATOM 945 O O . VAL B 1 49 ? -3.035 -4.254 -10.125 1 98.56 49 VAL B O 1
ATOM 948 N N . ASN B 1 50 ? -1.854 -3.312 -11.742 1 98.5 50 ASN B N 1
ATOM 949 C CA . ASN B 1 50 ? -2.395 -4.203 -12.758 1 98.5 50 ASN B CA 1
ATOM 950 C C . ASN B 1 50 ? -1.934 -5.641 -12.555 1 98.5 50 ASN B C 1
ATOM 952 O O . ASN B 1 50 ? -2.656 -6.582 -12.883 1 98.5 50 ASN B O 1
ATOM 956 N N . ALA B 1 51 ? -0.744 -5.762 -12.055 1 98.62 51 ALA B N 1
ATOM 957 C CA . ALA B 1 51 ? -0.19 -7.098 -11.844 1 98.62 51 ALA B CA 1
ATOM 958 C C . ALA B 1 51 ? -0.819 -7.766 -10.625 1 98.62 51 ALA B C 1
ATOM 960 O O . ALA B 1 51 ? -0.817 -8.992 -10.508 1 98.62 51 ALA B O 1
ATOM 961 N N . ALA B 1 52 ? -1.284 -7.012 -9.656 1 98.5 52 ALA B N 1
ATOM 962 C CA . ALA B 1 52 ? -1.896 -7.531 -8.438 1 98.5 52 ALA B CA 1
ATOM 963 C C . ALA B 1 52 ? -3.264 -8.141 -8.727 1 98.5 52 ALA B C 1
ATOM 965 O O . ALA B 1 52 ? -4.043 -7.594 -9.516 1 98.5 52 ALA B O 1
ATOM 966 N N . ASP B 1 53 ? -3.506 -9.258 -8.125 1 98.56 53 ASP B N 1
ATOM 967 C CA . ASP B 1 53 ? -4.84 -9.844 -8.172 1 98.56 53 ASP B CA 1
ATOM 968 C C . ASP B 1 53 ? -5.359 -10.141 -6.77 1 98.56 53 ASP B C 1
ATOM 970 O O . ASP B 1 53 ? -4.988 -11.148 -6.164 1 98.56 53 ASP B O 1
ATOM 974 N N . LEU B 1 54 ? -6.242 -9.281 -6.316 1 98.31 54 LEU B N 1
ATOM 975 C CA . LEU B 1 54 ? -6.848 -9.422 -4.996 1 98.31 54 LEU B CA 1
ATOM 976 C C . LEU B 1 54 ? -8.328 -9.766 -5.109 1 98.31 54 LEU B C 1
ATOM 978 O O . LEU B 1 54 ? -9.086 -9.602 -4.145 1 98.31 54 LEU B O 1
ATOM 982 N N . THR B 1 55 ? -8.719 -10.211 -6.277 1 98.12 55 THR B N 1
ATOM 983 C CA . THR B 1 55 ? -10.141 -10.406 -6.566 1 98.12 55 THR B CA 1
ATOM 984 C C . THR B 1 55 ? -10.781 -11.328 -5.535 1 98.12 55 THR B C 1
ATOM 986 O O . THR B 1 55 ? -11.844 -11.008 -4.988 1 98.12 55 THR B O 1
ATOM 989 N N . ALA B 1 56 ? -10.172 -12.398 -5.18 1 97.88 56 ALA B N 1
ATOM 990 C CA . ALA B 1 56 ? -10.766 -13.398 -4.301 1 97.88 56 ALA B CA 1
ATOM 991 C C . ALA B 1 56 ? -10.703 -12.961 -2.842 1 97.88 56 ALA B C 1
ATOM 993 O O . ALA B 1 56 ? -11.555 -13.328 -2.035 1 97.88 56 ALA B O 1
ATOM 994 N N . SER B 1 57 ? -9.773 -12.125 -2.518 1 98.25 57 SER B N 1
ATOM 995 C CA . SER B 1 57 ? -9.539 -11.844 -1.104 1 98.25 57 SER B CA 1
ATOM 996 C C . SER B 1 57 ? -10.016 -10.445 -0.733 1 98.25 57 SER B C 1
ATOM 998 O O . SER B 1 57 ? -10.141 -10.117 0.449 1 98.25 57 SER B O 1
ATOM 1000 N N . TYR B 1 58 ? -10.305 -9.664 -1.646 1 98.38 58 TYR B N 1
ATOM 1001 C CA . TYR B 1 58 ? -10.57 -8.258 -1.388 1 98.38 58 TYR B CA 1
ATOM 1002 C C . TYR B 1 58 ? -11.75 -8.094 -0.433 1 98.38 58 TYR B C 1
ATOM 1004 O O . TYR B 1 58 ? -11.727 -7.23 0.448 1 98.38 58 TYR B O 1
ATOM 1012 N N . GLY B 1 59 ? -12.75 -8.883 -0.609 1 98 59 GLY B N 1
ATOM 1013 C CA . GLY B 1 59 ? -13.891 -8.812 0.286 1 98 59 GLY B CA 1
ATOM 1014 C C . GLY B 1 59 ? -13.516 -8.984 1.747 1 98 59 GLY B C 1
ATOM 1015 O O . GLY B 1 59 ? -14.047 -8.289 2.613 1 98 59 GLY B O 1
ATOM 1016 N N . LYS B 1 60 ? -12.617 -9.875 2.072 1 98.38 60 LYS B N 1
ATOM 1017 C CA . LYS B 1 60 ? -12.172 -10.125 3.439 1 98.38 60 LYS B CA 1
ATOM 1018 C C . LYS B 1 60 ? -11.312 -8.977 3.953 1 98.38 60 LYS B C 1
ATOM 1020 O O . LYS B 1 60 ? -11.109 -8.836 5.16 1 98.38 60 LYS B O 1
ATOM 1025 N N . MET B 1 61 ? -10.82 -8.148 3.062 1 98.31 61 MET B N 1
ATOM 1026 C CA . MET B 1 61 ? -9.945 -7.031 3.408 1 98.31 61 MET B CA 1
ATOM 1027 C C . MET B 1 61 ? -10.758 -5.809 3.809 1 98.31 61 MET B C 1
ATOM 1029 O O . MET B 1 61 ? -10.273 -4.945 4.547 1 98.31 61 MET B O 1
ATOM 1033 N N . LEU B 1 62 ? -11.961 -5.695 3.404 1 97.88 62 LEU B N 1
ATOM 1034 C C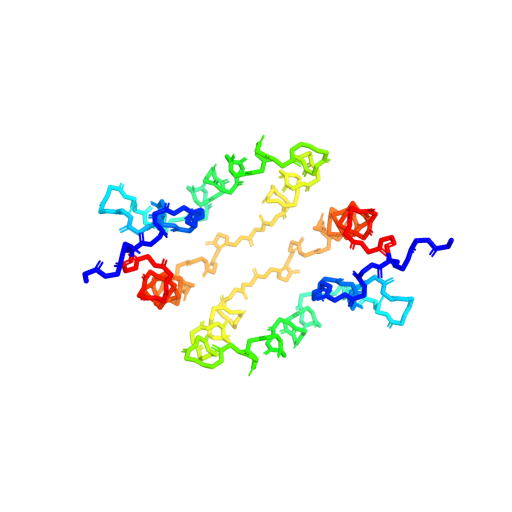A . LEU B 1 62 ? -12.773 -4.484 3.434 1 97.88 62 LEU B CA 1
ATOM 1035 C C . LEU B 1 62 ? -12.945 -3.979 4.863 1 97.88 62 LEU B C 1
ATOM 1037 O O . LEU B 1 62 ? -12.75 -2.791 5.133 1 97.88 62 LEU B O 1
ATOM 1041 N N . PRO B 1 63 ? -13.281 -4.84 5.84 1 97.88 63 PRO B N 1
ATOM 1042 C CA . PRO B 1 63 ? -13.453 -4.293 7.188 1 97.88 63 PRO B CA 1
ATOM 1043 C C . PRO B 1 63 ? -12.172 -3.662 7.734 1 97.88 63 PRO B C 1
ATOM 1045 O O . PRO B 1 63 ? -12.234 -2.672 8.469 1 97.88 63 PRO B O 1
ATOM 1048 N N . HIS B 1 64 ? -11.055 -4.23 7.371 1 97.94 64 HIS B N 1
ATOM 1049 C CA . HIS B 1 64 ? -9.781 -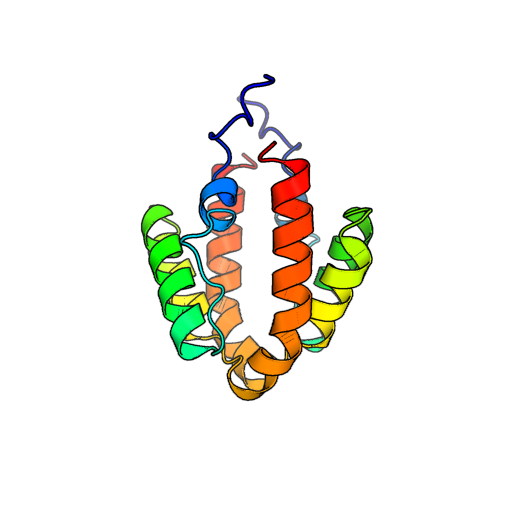3.719 7.859 1 97.94 64 HIS B CA 1
ATOM 1050 C C . HIS B 1 64 ? -9.391 -2.434 7.137 1 97.94 64 HIS B C 1
ATOM 1052 O O . HIS B 1 64 ? -8.805 -1.532 7.738 1 97.94 64 HIS B O 1
ATOM 1058 N N . ILE B 1 65 ? -9.68 -2.318 5.852 1 97.25 65 ILE B N 1
ATOM 1059 C CA . ILE B 1 65 ? -9.492 -1.083 5.098 1 97.25 65 ILE B CA 1
ATOM 1060 C C . ILE B 1 65 ? -10.32 0.036 5.723 1 97.25 65 ILE B C 1
ATOM 1062 O O . ILE B 1 65 ? -9.82 1.144 5.934 1 97.25 65 ILE B O 1
ATOM 1066 N N . SER B 1 66 ? -11.547 -0.266 6.031 1 95.56 66 SER B N 1
ATOM 1067 C CA . SER B 1 66 ? -12.438 0.717 6.637 1 95.56 66 SER B CA 1
ATOM 1068 C C . SER B 1 66 ? -11.914 1.173 7.996 1 95.56 66 SER B C 1
ATOM 1070 O O . SER B 1 66 ? -11.93 2.367 8.305 1 95.56 66 SER B O 1
ATOM 1072 N N . LYS B 1 67 ? -11.422 0.289 8.789 1 97 67 LYS B N 1
ATOM 1073 C CA . LYS B 1 67 ? -10.898 0.622 10.109 1 97 67 LYS B CA 1
ATOM 1074 C C . LYS B 1 67 ? -9.641 1.487 10 1 97 67 LYS B C 1
ATOM 1076 O O . LYS B 1 67 ? -9.477 2.445 10.758 1 97 67 LYS B O 1
ATOM 1081 N N . LEU B 1 68 ? -8.781 1.145 9.109 1 96.31 68 LEU B N 1
ATOM 1082 C CA . LEU B 1 68 ? -7.574 1.934 8.898 1 96.31 68 LEU B CA 1
ATOM 1083 C C . LEU B 1 68 ? -7.918 3.342 8.422 1 96.31 68 LEU B C 1
ATOM 1085 O O . LEU B 1 68 ? -7.285 4.312 8.836 1 96.31 68 LEU B O 1
ATOM 1089 N N . ARG B 1 69 ? -8.898 3.414 7.535 1 93.5 69 ARG B N 1
ATOM 1090 C CA . ARG B 1 69 ? -9.383 4.719 7.098 1 93.5 69 ARG B CA 1
ATOM 1091 C C . ARG B 1 69 ? -9.883 5.547 8.273 1 93.5 69 ARG B C 1
ATOM 1093 O O . ARG B 1 69 ? -9.539 6.723 8.406 1 93.5 69 ARG B O 1
ATOM 1100 N N . GLU B 1 70 ? -10.609 4.969 9.156 1 94.38 70 GLU B N 1
ATOM 1101 C CA . GLU B 1 70 ? -11.133 5.648 10.336 1 94.38 70 GLU B CA 1
ATOM 1102 C C . GLU B 1 70 ? -10 6.156 11.227 1 94.38 70 GLU B C 1
ATOM 1104 O O . GLU B 1 70 ? -10.016 7.309 11.664 1 94.38 70 GLU B O 1
ATOM 1109 N N . ILE B 1 71 ? -9.062 5.34 11.492 1 94.81 71 ILE B N 1
ATOM 1110 C CA . ILE B 1 71 ? -7.926 5.691 12.336 1 94.81 71 ILE B CA 1
ATOM 1111 C C . ILE B 1 71 ? -7.141 6.832 11.695 1 94.81 71 ILE B C 1
ATOM 1113 O O . ILE B 1 71 ? -6.785 7.805 12.367 1 94.81 71 ILE B O 1
ATOM 1117 N N . GLY B 1 72 ? -6.922 6.652 10.359 1 92.12 72 GLY B N 1
ATOM 1118 C CA . GLY B 1 72 ? -6.211 7.703 9.648 1 92.12 72 GLY B CA 1
ATOM 1119 C C . GLY B 1 72 ? -6.945 9.031 9.641 1 92.12 72 GLY B C 1
ATOM 1120 O O . GLY B 1 72 ? -6.34 10.086 9.844 1 92.12 72 GLY B O 1
ATOM 1121 N N . CYS B 1 73 ? -8.211 8.984 9.477 1 92.81 73 CYS B N 1
ATOM 1122 C CA . CYS B 1 73 ? -9.016 10.195 9.461 1 92.81 73 CYS B CA 1
ATOM 1123 C C . CYS B 1 73 ? -9.031 10.859 10.828 1 92.81 73 CYS B C 1
ATOM 1125 O O . CYS B 1 73 ? -8.938 12.086 10.93 1 92.81 73 CYS B O 1
ATOM 1127 N N . SER B 1 74 ? -9.094 10.117 11.789 1 93.06 74 SER B N 1
ATOM 1128 C CA . SER B 1 74 ? -9.102 10.641 13.156 1 93.06 74 SER B CA 1
ATOM 1129 C C . SER B 1 74 ? -7.758 11.25 13.516 1 93.06 74 SER B C 1
ATOM 1131 O O . SER B 1 74 ? -7.699 12.273 14.203 1 93.06 74 SER B O 1
ATOM 1133 N N . LYS B 1 75 ? -6.754 10.758 13 1 91.5 75 LYS B N 1
ATOM 1134 C CA . LYS B 1 75 ? -5.402 11.164 13.375 1 91.5 75 LYS B CA 1
ATOM 1135 C C . LYS B 1 75 ? -4.961 12.391 12.578 1 91.5 75 LYS B C 1
ATOM 1137 O O . LYS B 1 75 ? -4.281 13.273 13.109 1 91.5 75 LYS B O 1
ATOM 1142 N N . TYR B 1 76 ? -5.379 12.469 11.422 1 87 76 TYR B N 1
ATOM 1143 C CA . TYR B 1 76 ? -4.715 13.438 10.547 1 87 76 TYR B CA 1
ATOM 1144 C C . TYR B 1 76 ? -5.688 14.516 10.094 1 87 76 TYR B C 1
ATOM 1146 O O . TYR B 1 76 ? -5.273 15.555 9.586 1 87 76 TYR B O 1
ATOM 1154 N N . CYS B 1 77 ? -6.902 14.234 10.055 1 84.75 77 CYS B N 1
ATOM 1155 C CA . CYS B 1 77 ? -7.844 15.133 9.406 1 84.75 77 CYS B CA 1
ATOM 1156 C C . CYS B 1 77 ? -8.789 15.766 10.422 1 84.75 77 CYS B C 1
ATOM 1158 O O . CYS B 1 77 ? -9.773 16.406 10.047 1 84.75 77 CYS B O 1
ATOM 1160 N N . ARG B 1 78 ? -8.469 15.922 11.609 1 71.56 78 ARG B N 1
ATOM 1161 C CA . ARG B 1 78 ? -9.305 16.656 12.555 1 71.56 78 ARG B CA 1
ATOM 1162 C C . ARG B 1 78 ? -9.195 18.156 12.32 1 71.56 78 ARG B C 1
ATOM 1164 O O . ARG B 1 78 ? -8.156 18.656 11.859 1 71.56 78 ARG B O 1
#

Secondary structure (DSSP, 8-state):
-----TTSGGGGGGSTT----SSHHHHHHHHHHHHTTSGGGHHHHHHHHHH---TTTHHHHHHHHHHHHHHHHHHH--/-----TTSGGGGGGSTT----SSHHHHHHHHHHHHTTSGGGHHHHHHHHHH---TTTHHHHHHHHHHHHHHHHHHH--

pLDDT: mean 89.03, std 16.34, range [25.88, 98.81]

Nearest PDB structures (foldseek):
  1nkl-assembly1_A  TM=3.406E-01  e=3.489E+00  Sus scrofa
  1nkl-assembly1_A  TM=3.335E-01  e=2.494E+00  Sus scrofa

Sequence (156 aa):
MLAATANHPLCMACSTMFTVPTTWDRAQKVFIHGCNALGNAKTPCTNLVNAADLTASYGKMLPHISKLREIGCSKYCRMLAATANHPLCMACSTMFTVPTTWDRAQKVFIHGCNALGNAKTPCTNLVNAADLTASYGKMLPHISKLREIGCSKYCR

Radius of gyration: 16.43 Å; Cα contacts (8 Å, |Δi|>4): 175; chains: 2; bounding box: 47×41×32 Å

Organism: Caenorhabditis japonica (NCBI:txid281687)

Solvent-accessible surface area (backbone atoms only — not comparable to full-atom values): 8580 Å² total; per-residue (Å²): 130,77,71,29,56,75,76,42,78,65,39,62,66,57,35,90,84,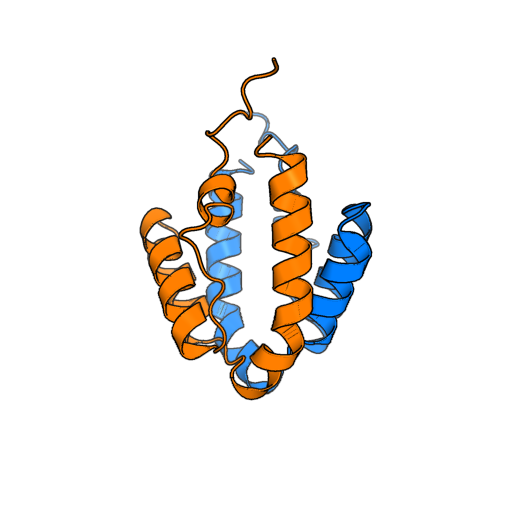45,72,82,61,79,45,38,72,56,38,45,53,56,52,41,57,57,20,69,72,44,67,88,44,17,63,38,45,37,51,28,56,67,32,50,50,40,65,89,22,34,64,68,20,46,68,26,52,52,49,46,49,51,54,50,32,64,70,54,39,70,132,76,73,29,55,75,78,41,79,65,39,62,66,57,35,89,85,46,72,81,60,79,44,40,73,58,36,45,54,54,52,41,56,57,20,68,73,44,66,89,44,18,62,39,43,37,50,27,55,68,33,50,48,39,65,87,22,34,64,69,21,45,68,26,52,53,49,46,49,50,53,50,33,63,72,50,43,69

Foldseek 3Di:
DPQLVCPDPLLVCVDPPHDDDQFLVVVLVVQLVVLVVVVVSNVVSNVVSVVDDCGVPSNVCVVVVVVVSVVVCVPRRD/DPQLPCPDPLLVCVDPPHDDDQFLVVVLVVQLVVLVVVVVSNVVSNVVSVVDDCGVPSNVCVVVVVVVSVVVCVPRRD